Protein AF-A0A352GRH6-F1 (afdb_monomer_lite)

pLDDT: mean 83.75, std 18.07, range [37.84, 97.81]

Foldseek 3Di:
DDDDDDDDDDPDDDPPDPVPPPPPPPPPPPPDAAEWEWDWDDDPPDIDIDTHGPDDWDWDWDDDQQKIKIKTQATHDYDQPVCCVPPYPQWNGKDWDGDPRMIIIITGGHRPDDDDDD

Radius of gyration: 31.05 Å; chains: 1; bounding box: 71×43×92 Å

Sequence (118 aa):
MIVRRSLYTVFMVLALAWSLCLMPLMSADAQAPVQVNVRAGAHATFTRVVFDWPTKVPYKLTKDGGLVTVIFEAAAQIDDADLNRNPPLFVGGIRSATEGGRTVSVIAVPPRSTVRDF

Structure (mmCIF, N/CA/C/O backbone):
data_AF-A0A352GRH6-F1
#
_entry.id   AF-A0A352GRH6-F1
#
loop_
_atom_site.group_PDB
_atom_site.id
_atom_site.type_symbol
_atom_site.label_atom_id
_atom_site.label_alt_id
_atom_site.label_comp_id
_atom_site.label_asym_id
_atom_site.label_entity_id
_atom_site.label_seq_id
_atom_site.pdbx_PDB_ins_code
_atom_site.Cartn_x
_atom_site.Cartn_y
_atom_site.Cartn_z
_atom_site.occupancy
_atom_site.B_iso_or_equiv
_atom_site.auth_seq_id
_atom_site.auth_comp_id
_atom_site.auth_asym_id
_atom_site.auth_atom_id
_atom_site.pdbx_PDB_model_num
ATOM 1 N N . MET A 1 1 ? -57.021 -33.325 78.658 1.00 37.84 1 MET A N 1
ATOM 2 C CA . MET A 1 1 ? -55.582 -33.613 78.465 1.00 37.84 1 MET A CA 1
ATOM 3 C C . MET A 1 1 ? -55.096 -32.793 77.275 1.00 37.84 1 MET A C 1
ATOM 5 O O . MET A 1 1 ? -55.697 -32.910 76.224 1.00 37.84 1 MET A O 1
ATOM 9 N N . ILE A 1 2 ? -54.244 -31.788 77.525 1.00 45.06 2 ILE A N 1
ATOM 10 C CA . ILE A 1 2 ? -52.846 -31.682 77.023 1.00 45.06 2 ILE A CA 1
ATOM 11 C C . ILE A 1 2 ? -52.813 -31.125 75.576 1.00 45.06 2 ILE A C 1
ATOM 13 O O . ILE A 1 2 ? -53.274 -31.815 74.687 1.00 45.06 2 ILE A O 1
ATOM 17 N N . VAL A 1 3 ? -52.438 -29.881 75.217 1.00 48.16 3 VAL A N 1
ATOM 18 C CA . VAL A 1 3 ? -51.366 -28.911 75.583 1.00 48.16 3 VAL A CA 1
ATOM 19 C C . VAL A 1 3 ? -50.451 -28.679 74.355 1.00 48.16 3 VAL A C 1
ATOM 21 O O . VAL A 1 3 ? -49.781 -29.613 73.941 1.00 48.16 3 VAL A O 1
ATOM 24 N N . ARG A 1 4 ? -50.348 -27.401 73.908 1.00 53.38 4 ARG A N 1
ATOM 25 C CA . ARG A 1 4 ? -49.196 -26.717 73.229 1.00 53.38 4 ARG A CA 1
ATOM 26 C C . ARG A 1 4 ? -48.839 -27.192 71.791 1.00 53.38 4 ARG A C 1
ATOM 28 O O . ARG A 1 4 ? -49.087 -28.333 71.469 1.00 53.38 4 ARG A O 1
ATOM 35 N N . ARG A 1 5 ? -48.242 -26.446 70.840 1.00 52.59 5 ARG A N 1
ATOM 36 C CA . ARG A 1 5 ? -47.378 -25.233 70.747 1.00 52.59 5 ARG A CA 1
ATOM 37 C C . ARG A 1 5 ? -47.272 -24.878 69.229 1.00 52.59 5 ARG A C 1
ATOM 39 O O . ARG A 1 5 ? -47.225 -25.793 68.426 1.00 52.59 5 ARG A O 1
ATOM 46 N N . SER A 1 6 ? -47.411 -23.625 68.781 1.00 54.03 6 SER A N 1
ATOM 47 C CA . SER A 1 6 ? -46.339 -22.643 68.471 1.00 54.03 6 SER A CA 1
ATOM 48 C C . SER A 1 6 ? -45.439 -22.900 67.229 1.00 54.03 6 SER A C 1
ATOM 50 O O . SER A 1 6 ? -44.498 -23.672 67.325 1.00 54.03 6 SER A O 1
ATOM 52 N N . LEU A 1 7 ? -45.688 -22.100 66.171 1.00 54.00 7 LEU A N 1
ATOM 53 C CA . LEU A 1 7 ? -44.773 -21.240 65.370 1.00 54.00 7 LEU A CA 1
ATOM 54 C C . LEU A 1 7 ? -43.641 -21.799 64.457 1.00 54.00 7 LEU A C 1
ATOM 56 O O . LEU A 1 7 ? -42.849 -22.638 64.861 1.00 54.00 7 LEU A O 1
ATOM 60 N N . TYR A 1 8 ? -43.510 -21.122 63.297 1.00 49.69 8 TYR A N 1
ATOM 61 C CA . TYR A 1 8 ? -42.422 -21.091 62.290 1.00 49.69 8 TYR A CA 1
ATOM 62 C C . TYR A 1 8 ? -42.220 -22.367 61.459 1.00 49.69 8 TYR A C 1
ATOM 64 O O . TYR A 1 8 ? -41.818 -23.408 61.954 1.00 49.69 8 TYR A O 1
ATOM 72 N N . THR A 1 9 ? -42.449 -22.360 60.147 1.00 52.72 9 THR A N 1
ATOM 73 C CA . THR A 1 9 ? -41.521 -21.897 59.092 1.00 52.72 9 THR A CA 1
ATOM 74 C C . THR A 1 9 ? -42.292 -22.137 57.784 1.00 52.72 9 THR A C 1
ATOM 76 O O . THR A 1 9 ? -42.981 -23.145 57.690 1.00 52.72 9 THR A O 1
ATOM 79 N N . VAL A 1 10 ? -42.373 -21.216 56.828 1.00 52.53 10 VAL A N 1
ATOM 80 C CA . VAL A 1 10 ? -41.779 -21.376 55.486 1.00 52.53 10 VAL A CA 1
ATOM 81 C C . VAL A 1 10 ? -42.262 -20.157 54.678 1.00 52.53 10 VAL A C 1
ATOM 83 O O . VAL A 1 10 ? -43.325 -20.132 54.068 1.00 52.53 10 VAL A O 1
ATOM 86 N N . PHE A 1 11 ? -41.483 -19.083 54.773 1.00 49.66 11 PHE A N 1
ATOM 87 C CA . PHE A 1 11 ? -41.436 -17.985 53.812 1.00 49.66 11 PHE A CA 1
ATOM 88 C C . PHE A 1 11 ? -40.856 -18.598 52.524 1.00 49.66 11 PHE A C 1
ATOM 90 O O . PHE A 1 11 ? -39.645 -18.787 52.444 1.00 49.66 11 PHE A O 1
ATOM 97 N N . MET A 1 12 ? -41.675 -19.046 51.566 1.00 45.88 12 MET A N 1
ATOM 98 C CA . MET A 1 12 ? -41.134 -19.746 50.392 1.00 45.88 12 MET A CA 1
ATOM 99 C C . MET A 1 12 ? -41.942 -19.488 49.120 1.00 45.88 12 MET A C 1
ATOM 101 O O . MET A 1 12 ? -43.009 -20.046 48.902 1.00 45.88 12 MET A O 1
ATOM 105 N N . VAL A 1 13 ? -41.328 -18.647 48.283 1.00 49.97 13 VAL A N 1
ATOM 106 C CA . VAL A 1 13 ? -41.211 -18.816 46.827 1.00 49.97 13 VAL A CA 1
ATOM 107 C C . VAL A 1 13 ? -42.526 -18.782 46.051 1.00 49.97 13 VAL A C 1
ATOM 109 O O . VAL A 1 13 ? -42.963 -19.794 45.531 1.00 49.97 13 VAL A O 1
ATOM 112 N N . LEU A 1 14 ? -43.104 -17.591 45.878 1.00 48.06 14 LEU A N 1
ATOM 113 C CA . LEU A 1 14 ? -44.073 -17.315 44.804 1.00 48.06 14 LEU A CA 1
ATOM 114 C C . LEU A 1 14 ? -43.949 -15.860 44.302 1.00 48.06 14 LEU A C 1
ATOM 116 O O . LEU A 1 14 ? -44.930 -15.166 44.072 1.00 48.06 14 LEU A O 1
ATOM 120 N N . ALA A 1 15 ? -42.716 -15.389 44.116 1.00 48.41 15 ALA A N 1
ATOM 121 C CA . ALA A 1 15 ? -42.425 -14.261 43.235 1.00 48.41 15 ALA A CA 1
ATOM 122 C C . ALA A 1 15 ? -41.750 -14.841 41.990 1.00 48.41 15 ALA A C 1
ATOM 124 O O . ALA A 1 15 ? -40.530 -14.783 41.844 1.00 48.41 15 ALA A O 1
ATOM 125 N N . LEU A 1 16 ? -42.539 -15.517 41.145 1.00 48.53 16 LEU A N 1
ATOM 126 C CA . LEU A 1 16 ? -42.066 -15.944 39.834 1.00 48.53 16 LEU A CA 1
ATOM 127 C C . LEU A 1 16 ? -41.660 -14.677 39.081 1.00 48.53 16 LEU A C 1
ATOM 129 O O . LEU A 1 16 ? -42.482 -13.805 38.807 1.00 48.53 16 LEU A O 1
ATOM 133 N N . ALA A 1 17 ? -40.362 -14.572 38.841 1.00 52.31 17 ALA A N 1
ATOM 134 C CA . ALA A 1 17 ? -39.687 -13.440 38.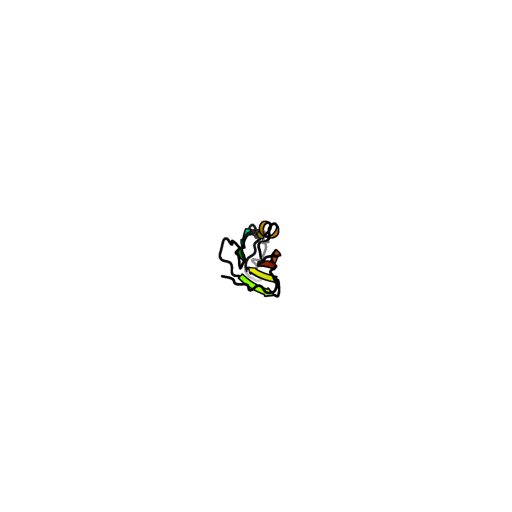259 1.00 52.31 17 ALA A CA 1
ATOM 135 C C . ALA A 1 17 ? -40.261 -13.095 36.875 1.00 52.31 17 ALA A C 1
ATOM 137 O O . ALA A 1 17 ? -39.771 -13.553 35.848 1.00 52.31 17 ALA A O 1
ATOM 138 N N . TRP A 1 18 ? -41.222 -12.172 36.837 1.00 53.19 18 TRP A N 1
ATOM 139 C CA . TRP A 1 18 ? -41.396 -11.224 35.731 1.00 53.19 18 TRP A CA 1
ATOM 140 C C . TRP A 1 18 ? -40.255 -10.197 35.721 1.00 53.19 18 TRP A C 1
ATOM 142 O O . TRP A 1 18 ? -40.449 -8.998 35.543 1.00 53.19 18 TRP A O 1
ATOM 152 N N . SER A 1 19 ? -39.025 -10.662 35.910 1.00 57.12 19 SER A N 1
ATOM 153 C CA . SER A 1 19 ? -37.849 -9.903 35.533 1.00 57.12 19 SER A CA 1
ATOM 154 C C . SER A 1 19 ? -37.689 -10.136 34.046 1.00 57.12 19 SER A C 1
ATOM 156 O O . SER A 1 19 ? -36.947 -11.015 33.612 1.00 57.12 19 SER A O 1
ATOM 158 N N . LEU A 1 20 ? -38.485 -9.375 33.287 1.00 59.62 20 LEU A N 1
ATOM 159 C CA . LEU A 1 20 ? -38.242 -9.054 31.893 1.00 59.62 20 LEU A CA 1
ATOM 160 C C . LEU A 1 20 ? -36.727 -8.922 31.752 1.00 59.62 20 LEU A C 1
ATOM 162 O O . LEU A 1 20 ? -36.117 -8.017 32.325 1.00 59.62 20 LEU A O 1
ATOM 166 N N . CYS A 1 21 ? -36.119 -9.901 31.092 1.00 56.03 21 CYS A N 1
ATOM 167 C CA . CYS A 1 21 ? -34.729 -9.845 30.715 1.00 56.03 21 CYS A CA 1
ATOM 168 C C . CYS A 1 21 ? -34.654 -8.676 29.727 1.00 56.03 21 CYS A C 1
ATOM 170 O O . CYS A 1 21 ? -34.844 -8.855 28.527 1.00 56.03 21 CYS A O 1
ATOM 172 N N . LEU A 1 22 ? -34.470 -7.454 30.241 1.00 61.91 22 LEU A N 1
ATOM 173 C CA . LEU A 1 22 ? -33.892 -6.343 29.502 1.00 61.91 22 LEU A CA 1
ATOM 174 C C . LEU A 1 22 ? -32.465 -6.796 29.192 1.00 61.91 22 LEU A C 1
ATOM 176 O O . LEU A 1 22 ? -31.504 -6.369 29.821 1.00 61.91 22 LEU A O 1
ATOM 180 N N . MET A 1 23 ? -32.328 -7.748 28.271 1.00 66.75 23 MET A N 1
ATOM 181 C CA . MET A 1 23 ? -31.095 -7.897 27.536 1.00 66.75 23 MET A CA 1
ATOM 182 C C . MET A 1 23 ? -30.968 -6.574 26.795 1.00 66.75 23 MET A C 1
ATOM 184 O O . MET A 1 23 ? -31.805 -6.305 25.926 1.00 66.75 23 MET A O 1
ATOM 188 N N . PRO A 1 24 ? -29.995 -5.708 27.136 1.00 62.38 24 PRO A N 1
ATOM 189 C CA . PRO A 1 24 ? -29.642 -4.680 26.190 1.00 62.38 24 PRO A CA 1
ATOM 190 C C . PRO A 1 24 ? -29.283 -5.455 24.926 1.00 62.38 24 PRO A C 1
ATOM 192 O O . PRO A 1 24 ? -28.417 -6.334 24.956 1.00 62.38 24 PRO A O 1
ATOM 195 N N . LEU A 1 25 ? -30.014 -5.197 23.841 1.00 63.12 25 LEU A N 1
ATOM 196 C CA . LEU A 1 25 ? -29.504 -5.466 22.510 1.00 63.12 25 LEU A CA 1
ATOM 197 C C . LEU A 1 25 ? -28.142 -4.780 22.516 1.00 63.12 25 LEU A C 1
ATOM 199 O O . LEU A 1 25 ? -28.074 -3.553 22.535 1.00 63.12 25 LEU A O 1
ATOM 203 N N . MET A 1 26 ? -27.074 -5.560 22.679 1.00 60.12 26 MET A N 1
ATOM 204 C CA . MET A 1 26 ? -25.723 -5.067 22.500 1.00 60.12 26 MET A CA 1
ATOM 205 C C . MET A 1 26 ? -25.708 -4.572 21.064 1.00 60.12 26 MET A C 1
ATOM 207 O O . MET A 1 26 ? -25.649 -5.367 20.127 1.00 60.12 26 MET A O 1
ATOM 211 N N . SER A 1 27 ? -25.876 -3.266 20.896 1.00 62.50 27 SER A N 1
ATOM 212 C CA . SER A 1 27 ? -25.643 -2.607 19.633 1.00 62.50 27 SER A CA 1
ATOM 213 C C . SER A 1 27 ? -24.179 -2.867 19.325 1.00 62.50 27 SER A C 1
ATOM 215 O O . SER A 1 27 ? -23.292 -2.315 19.972 1.00 62.50 27 SER A O 1
ATOM 217 N N . ALA A 1 28 ? -23.915 -3.781 18.394 1.00 62.94 28 ALA A N 1
ATOM 218 C CA . ALA A 1 28 ? -22.655 -3.753 17.689 1.00 62.94 28 ALA A CA 1
ATOM 219 C C . ALA A 1 28 ? -22.675 -2.420 16.945 1.00 62.94 28 ALA A C 1
ATOM 221 O O . ALA A 1 28 ? -23.399 -2.288 15.956 1.00 62.94 28 ALA A O 1
ATOM 222 N N . ASP A 1 29 ? -21.978 -1.414 17.473 1.00 57.38 29 ASP A N 1
ATOM 223 C CA . ASP A 1 29 ? -21.702 -0.213 16.704 1.00 57.38 29 ASP A CA 1
ATOM 224 C C . ASP A 1 29 ? -20.940 -0.682 15.464 1.00 57.38 29 ASP A C 1
ATOM 226 O O . ASP A 1 29 ? -19.757 -1.031 15.502 1.00 57.38 29 ASP A O 1
ATOM 230 N N . ALA A 1 30 ? -21.667 -0.794 14.357 1.00 59.75 30 ALA A N 1
ATOM 231 C CA . ALA A 1 30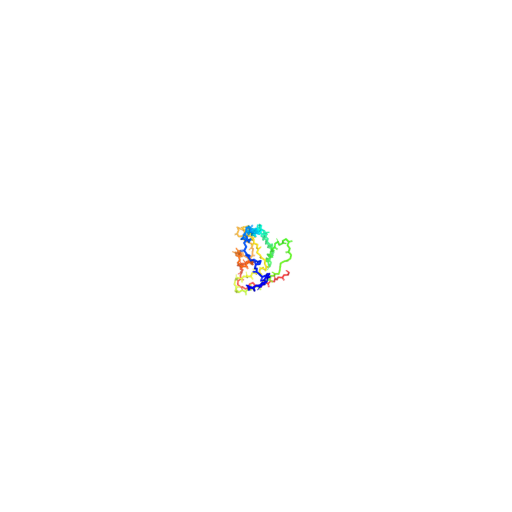 ? -21.085 -0.994 13.053 1.00 59.75 30 ALA A CA 1
ATOM 232 C C . ALA A 1 30 ? -20.429 0.337 12.682 1.00 59.75 30 ALA A C 1
ATOM 234 O O . ALA A 1 30 ? -21.010 1.149 11.962 1.00 59.75 30 ALA A O 1
ATOM 235 N N . GLN A 1 31 ? -19.239 0.592 13.239 1.00 63.72 31 GLN A N 1
ATOM 236 C CA . GLN A 1 31 ? -18.388 1.695 12.814 1.00 63.72 31 GLN A CA 1
ATOM 237 C C . GLN A 1 31 ? -18.265 1.603 11.293 1.00 63.72 31 GLN A C 1
ATOM 239 O O . GLN A 1 31 ? -17.870 0.562 10.758 1.00 63.72 31 GLN A O 1
ATOM 244 N N . ALA A 1 32 ? -18.615 2.687 10.598 1.00 72.06 32 ALA A N 1
ATOM 245 C CA . ALA A 1 32 ? -18.393 2.775 9.165 1.00 72.06 32 ALA A CA 1
ATOM 246 C C . ALA A 1 32 ? -16.918 2.443 8.862 1.00 72.06 32 ALA A C 1
ATOM 248 O O . ALA A 1 32 ? -16.036 2.858 9.625 1.00 72.06 32 ALA A O 1
ATOM 249 N N . PRO A 1 33 ? -16.635 1.684 7.788 1.00 78.38 33 PRO A N 1
ATOM 250 C CA . PRO A 1 33 ? -15.273 1.294 7.468 1.00 78.38 33 PRO A CA 1
ATOM 251 C C . PRO A 1 33 ? -14.416 2.546 7.280 1.00 78.38 33 PRO A C 1
ATOM 253 O O . PRO A 1 33 ? -14.783 3.459 6.538 1.00 78.38 33 PRO A O 1
ATOM 256 N N . VAL A 1 34 ? -13.276 2.589 7.972 1.00 91.19 34 VAL A N 1
ATOM 257 C CA . VAL A 1 34 ? -12.292 3.657 7.793 1.00 91.19 34 VAL A CA 1
ATOM 258 C C . VAL A 1 34 ? -11.841 3.622 6.338 1.00 91.19 34 VAL A C 1
ATOM 260 O O . VAL A 1 34 ? -11.382 2.584 5.869 1.00 91.19 34 VAL A O 1
ATOM 263 N N . GLN A 1 35 ? -11.988 4.740 5.634 1.00 94.56 35 GLN A N 1
ATOM 264 C CA . GLN A 1 35 ? -11.486 4.884 4.273 1.00 94.56 35 GLN A CA 1
ATOM 265 C C . GLN A 1 35 ? -10.053 5.400 4.323 1.00 94.56 35 GLN A C 1
ATOM 267 O O . GLN A 1 35 ? -9.773 6.401 4.987 1.00 94.56 35 GLN A O 1
ATOM 272 N N . VAL A 1 36 ? -9.150 4.715 3.632 1.00 96.12 36 VAL A N 1
ATOM 273 C CA . VAL A 1 36 ? -7.733 5.070 3.548 1.00 96.12 36 VAL A CA 1
ATOM 274 C C . VAL A 1 36 ? -7.385 5.256 2.085 1.00 96.12 36 VAL A C 1
ATOM 276 O O . VAL A 1 36 ? -7.430 4.316 1.295 1.00 96.12 36 VAL A O 1
ATOM 279 N N . ASN A 1 37 ? -7.017 6.481 1.731 1.00 95.31 37 ASN A N 1
ATOM 280 C CA . ASN A 1 37 ? -6.575 6.787 0.382 1.00 95.31 37 ASN A CA 1
ATOM 281 C C . ASN A 1 37 ? -5.144 6.283 0.164 1.00 95.31 37 ASN A C 1
ATOM 283 O O . ASN A 1 37 ? -4.293 6.417 1.053 1.00 95.31 37 ASN A O 1
ATOM 287 N N . VAL A 1 38 ? -4.862 5.750 -1.025 1.00 95.25 38 VAL A N 1
ATOM 288 C CA . VAL A 1 38 ? -3.503 5.381 -1.427 1.00 95.25 38 VAL A CA 1
ATOM 289 C C . VAL A 1 38 ? -3.026 6.278 -2.546 1.00 95.25 38 VAL A C 1
ATOM 291 O O . VAL A 1 38 ? -3.590 6.338 -3.634 1.00 95.25 38 VAL A O 1
ATOM 294 N N . ARG A 1 39 ? -1.909 6.952 -2.287 1.00 93.62 39 ARG A N 1
ATOM 295 C CA . ARG A 1 39 ? -1.247 7.814 -3.261 1.00 93.62 39 ARG A CA 1
ATOM 296 C C . ARG A 1 39 ? 0.087 7.225 -3.645 1.00 93.62 39 ARG A C 1
ATOM 298 O O . ARG A 1 39 ? 0.807 6.694 -2.802 1.00 93.62 39 ARG A O 1
ATOM 305 N N . ALA A 1 40 ? 0.459 7.396 -4.905 1.00 93.06 40 ALA A N 1
ATOM 306 C CA . ALA A 1 40 ? 1.801 7.085 -5.348 1.00 93.06 40 ALA A CA 1
ATOM 307 C C . ALA A 1 40 ? 2.438 8.264 -6.083 1.00 93.06 40 ALA A C 1
ATOM 309 O O . ALA A 1 40 ? 1.857 8.843 -6.996 1.00 93.06 40 ALA A O 1
ATOM 310 N N . GLY A 1 41 ? 3.650 8.615 -5.660 1.00 90.81 41 GLY A N 1
ATOM 311 C CA . GLY A 1 41 ? 4.499 9.606 -6.305 1.00 90.81 41 GLY A CA 1
ATOM 312 C C . GLY A 1 41 ? 5.626 8.913 -7.057 1.00 90.81 41 GLY A C 1
ATOM 313 O O . GLY A 1 41 ? 6.459 8.244 -6.441 1.00 90.81 41 GLY A O 1
ATOM 314 N N . ALA A 1 42 ? 5.654 9.071 -8.379 1.00 91.00 42 ALA A N 1
ATOM 315 C CA . ALA A 1 42 ? 6.750 8.587 -9.205 1.00 91.00 42 ALA A CA 1
ATOM 316 C C . ALA A 1 42 ? 7.923 9.579 -9.170 1.00 91.00 42 ALA A C 1
ATOM 318 O O . ALA A 1 42 ? 7.750 10.775 -9.401 1.00 91.00 42 ALA A O 1
ATOM 319 N N . HIS A 1 43 ? 9.124 9.066 -8.925 1.00 92.69 43 HIS A N 1
ATOM 320 C CA . HIS A 1 43 ? 10.384 9.778 -9.106 1.00 92.69 43 HIS A CA 1
ATOM 321 C C . HIS A 1 43 ? 11.247 9.034 -10.132 1.00 92.69 43 HIS A C 1
ATOM 323 O O . HIS A 1 43 ? 10.963 7.897 -10.502 1.00 92.69 43 HIS A O 1
ATOM 329 N N . ALA A 1 44 ? 12.333 9.664 -10.587 1.00 91.25 44 ALA A N 1
ATOM 330 C CA . ALA A 1 44 ? 13.195 9.087 -11.621 1.00 91.25 44 ALA A CA 1
ATOM 331 C C . ALA A 1 44 ? 13.795 7.720 -11.232 1.00 91.25 44 ALA A C 1
ATOM 333 O O . ALA A 1 44 ? 14.007 6.874 -12.094 1.00 91.25 44 ALA A O 1
ATOM 334 N N . THR A 1 45 ? 14.073 7.501 -9.942 1.00 92.75 45 THR A N 1
ATOM 335 C CA . THR A 1 45 ? 14.784 6.307 -9.450 1.00 92.75 45 THR A CA 1
ATOM 336 C C . THR A 1 45 ? 13.973 5.444 -8.487 1.00 92.75 45 THR A C 1
ATOM 338 O O . THR A 1 45 ? 14.396 4.337 -8.166 1.00 92.75 45 THR A O 1
ATOM 341 N N . PHE A 1 46 ? 12.825 5.924 -8.008 1.00 93.31 46 PHE A N 1
ATOM 342 C CA . PHE A 1 46 ? 11.971 5.202 -7.068 1.00 93.31 46 PHE A CA 1
ATOM 343 C C . PHE A 1 46 ? 10.525 5.687 -7.159 1.00 93.31 46 PHE A C 1
ATOM 345 O O . PHE A 1 46 ? 10.252 6.767 -7.675 1.00 93.31 46 PHE A O 1
ATOM 352 N N . THR A 1 47 ? 9.612 4.916 -6.578 1.00 95.00 47 THR A N 1
ATOM 353 C CA . THR A 1 47 ? 8.218 5.321 -6.386 1.00 95.00 47 THR A CA 1
ATOM 354 C C . THR A 1 47 ? 7.889 5.276 -4.909 1.00 95.00 47 THR A C 1
ATOM 356 O O . THR A 1 47 ? 8.229 4.316 -4.218 1.00 95.00 47 THR A O 1
ATOM 359 N N . ARG A 1 48 ? 7.252 6.336 -4.413 1.00 95.56 48 ARG A N 1
ATOM 360 C CA . ARG A 1 48 ? 6.772 6.416 -3.035 1.00 95.56 48 ARG A CA 1
ATOM 361 C C . ARG A 1 48 ? 5.287 6.102 -3.021 1.00 95.56 48 ARG A C 1
ATOM 363 O O . ARG A 1 48 ? 4.525 6.841 -3.630 1.00 95.56 48 ARG A O 1
ATOM 370 N N . VAL A 1 49 ? 4.895 5.058 -2.302 1.00 95.12 49 VAL A N 1
ATOM 371 C CA . VAL A 1 49 ? 3.491 4.740 -2.015 1.00 95.12 49 VAL A CA 1
ATOM 372 C C . VAL A 1 49 ? 3.176 5.220 -0.601 1.00 95.12 49 VAL A C 1
ATOM 374 O O . VAL A 1 49 ? 3.960 4.981 0.315 1.00 95.12 49 VAL A O 1
ATOM 377 N N . VAL A 1 50 ? 2.068 5.935 -0.431 1.00 95.69 50 VAL A N 1
ATOM 378 C CA . VAL A 1 50 ? 1.635 6.531 0.836 1.00 95.69 50 VAL A CA 1
ATOM 379 C C . VAL A 1 50 ? 0.206 6.093 1.120 1.00 95.69 50 VAL A C 1
ATOM 381 O O . VAL A 1 50 ? -0.666 6.259 0.271 1.00 95.69 50 VAL A O 1
ATOM 384 N N . PHE A 1 51 ? -0.013 5.557 2.319 1.00 96.31 51 PHE A N 1
ATOM 385 C CA . PHE A 1 51 ? -1.335 5.239 2.851 1.00 96.31 51 PHE A CA 1
ATOM 386 C C . PHE A 1 51 ? -1.751 6.360 3.806 1.00 96.31 51 PHE A C 1
ATOM 388 O O . PHE A 1 51 ? -1.123 6.545 4.852 1.00 96.31 51 PHE A O 1
ATOM 395 N N . ASP A 1 52 ? -2.789 7.112 3.449 1.00 95.12 52 ASP A N 1
ATOM 396 C CA . ASP A 1 52 ? -3.253 8.262 4.226 1.00 95.12 52 ASP A CA 1
ATOM 397 C C . ASP A 1 52 ? -4.219 7.816 5.326 1.00 95.12 52 ASP A C 1
ATOM 399 O O . ASP A 1 52 ? -5.442 7.879 5.186 1.00 95.12 52 ASP A O 1
ATOM 403 N N . TRP A 1 53 ? -3.659 7.333 6.433 1.00 95.56 53 TRP A N 1
ATOM 404 C CA . TRP A 1 53 ? -4.444 6.948 7.600 1.00 95.56 53 TRP A CA 1
ATOM 405 C C . TRP A 1 53 ? -4.861 8.173 8.432 1.00 95.56 53 TRP A C 1
ATOM 407 O O . TRP A 1 53 ? -4.034 9.054 8.679 1.00 95.56 53 TRP A O 1
ATOM 417 N N . PRO A 1 54 ? -6.108 8.223 8.944 1.00 93.06 54 PRO A N 1
ATOM 418 C CA . PRO A 1 54 ? -6.568 9.319 9.803 1.00 93.06 54 PRO A CA 1
ATOM 419 C C . PRO A 1 54 ? -5.888 9.324 11.180 1.00 93.06 54 PRO A C 1
ATOM 421 O O . PRO A 1 54 ? -5.829 10.354 11.848 1.00 93.06 54 PRO A O 1
ATOM 424 N N . THR A 1 55 ? -5.379 8.173 11.619 1.00 92.69 55 THR A N 1
ATOM 425 C CA . THR A 1 55 ? -4.644 7.998 12.874 1.00 92.69 55 THR A CA 1
ATOM 426 C C . THR A 1 55 ? -3.400 7.147 12.636 1.00 92.69 55 THR A C 1
ATOM 428 O O . THR A 1 55 ? -3.279 6.455 11.626 1.00 92.69 55 THR A O 1
ATOM 431 N N . LYS A 1 56 ? -2.440 7.188 13.565 1.00 93.31 56 LYS A N 1
ATOM 432 C CA . LYS A 1 56 ? -1.243 6.348 13.470 1.00 93.31 56 LYS A CA 1
ATOM 433 C C . LYS A 1 56 ? -1.614 4.883 13.712 1.00 93.31 56 LYS A C 1
ATOM 435 O O . LYS A 1 56 ? -2.049 4.537 14.808 1.00 93.31 56 LYS A O 1
ATOM 440 N N . VAL A 1 57 ? -1.371 4.033 12.716 1.00 95.31 57 VAL A N 1
ATOM 441 C CA . VAL A 1 57 ? -1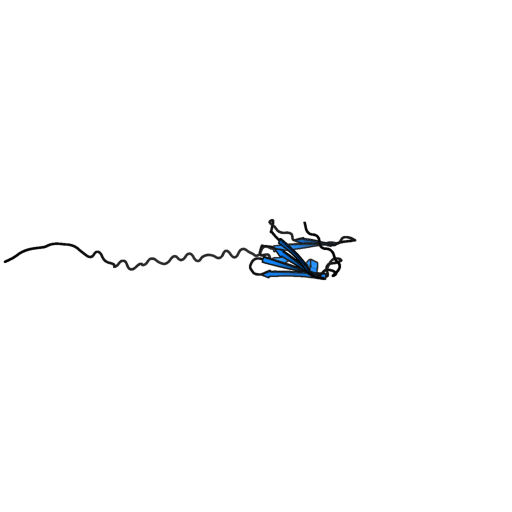.640 2.590 12.776 1.00 95.31 57 VAL A CA 1
ATOM 442 C C . VAL A 1 57 ? -0.323 1.808 12.712 1.00 95.31 57 VAL A C 1
ATOM 444 O O . VAL A 1 57 ? 0.484 2.058 11.815 1.00 95.31 57 VAL A O 1
ATOM 447 N N . PRO A 1 58 ? -0.068 0.871 13.645 1.00 96.75 58 PRO A N 1
ATOM 448 C CA . PRO A 1 58 ? 1.068 -0.038 13.545 1.00 96.75 58 PRO A CA 1
ATOM 449 C C . PRO A 1 58 ? 0.967 -0.903 12.288 1.00 96.75 58 PRO A C 1
ATOM 451 O O . PRO A 1 58 ? -0.112 -1.392 11.951 1.00 96.75 58 PRO A O 1
ATOM 454 N N . TYR A 1 59 ? 2.092 -1.132 11.619 1.00 97.19 59 TYR A N 1
ATOM 455 C CA . TYR A 1 59 ? 2.130 -1.972 10.431 1.00 97.19 59 TYR A CA 1
ATOM 456 C C . TYR A 1 59 ? 3.378 -2.848 10.381 1.00 97.19 59 TYR A C 1
ATOM 458 O O . TYR A 1 59 ? 4.365 -2.611 11.079 1.00 97.19 59 TYR A O 1
ATOM 466 N N . LYS A 1 60 ? 3.316 -3.878 9.540 1.00 96.94 60 LYS A N 1
ATOM 467 C CA . LYS A 1 60 ? 4.440 -4.741 9.177 1.00 96.94 60 LYS A CA 1
ATOM 468 C C . LYS A 1 60 ? 4.589 -4.745 7.667 1.00 96.94 60 LYS A C 1
ATOM 470 O O . LYS A 1 60 ? 3.589 -4.811 6.956 1.00 96.94 60 LYS A O 1
ATOM 475 N N . LEU A 1 61 ? 5.826 -4.716 7.190 1.00 96.62 61 LEU A N 1
ATOM 476 C CA . LEU A 1 61 ? 6.147 -4.800 5.773 1.00 96.62 61 LEU A CA 1
ATOM 477 C C . LEU A 1 61 ? 7.020 -6.024 5.519 1.00 96.62 61 LEU A C 1
ATOM 479 O O . LEU A 1 61 ? 7.995 -6.271 6.224 1.00 96.62 61 LEU A O 1
ATOM 483 N N . THR A 1 62 ? 6.669 -6.789 4.494 1.00 96.75 62 THR A N 1
ATOM 484 C CA . THR A 1 62 ? 7.474 -7.905 3.997 1.00 96.75 62 THR A CA 1
ATOM 485 C C . THR A 1 62 ? 7.606 -7.794 2.488 1.00 96.75 62 THR A C 1
ATOM 487 O O . THR A 1 62 ? 6.699 -7.316 1.808 1.00 96.75 62 THR A O 1
ATOM 490 N N . LYS A 1 63 ? 8.748 -8.219 1.952 1.00 94.94 63 LYS A N 1
ATOM 491 C CA . LYS A 1 63 ? 8.959 -8.333 0.512 1.00 94.94 63 LYS A CA 1
ATOM 492 C C . LYS A 1 63 ? 9.346 -9.760 0.186 1.00 94.94 63 LYS A C 1
ATOM 494 O O . LYS A 1 63 ? 10.327 -10.260 0.729 1.00 94.94 63 LYS A O 1
ATOM 499 N N . ASP A 1 64 ? 8.623 -10.352 -0.750 1.00 95.19 64 ASP A N 1
ATOM 500 C CA . ASP A 1 64 ? 8.946 -11.649 -1.322 1.00 95.19 64 ASP A CA 1
ATOM 501 C C . ASP A 1 64 ? 8.958 -11.541 -2.850 1.00 95.19 64 ASP A C 1
ATOM 503 O O . ASP A 1 64 ? 7.946 -11.255 -3.493 1.00 95.19 64 ASP A O 1
ATOM 507 N N . GLY A 1 65 ? 10.148 -11.677 -3.437 1.00 94.50 65 GLY A N 1
ATOM 508 C CA . GLY A 1 65 ? 10.354 -11.511 -4.873 1.00 94.50 65 GLY A CA 1
ATOM 509 C C . GLY A 1 65 ? 9.807 -10.181 -5.407 1.00 94.50 65 GLY A C 1
ATOM 510 O O . GLY A 1 65 ? 10.325 -9.108 -5.086 1.00 94.50 65 GLY A O 1
ATOM 511 N N . GLY A 1 66 ? 8.791 -10.270 -6.268 1.00 96.00 66 GLY A N 1
ATOM 512 C CA . GLY A 1 66 ? 8.106 -9.135 -6.898 1.00 96.00 66 GLY A CA 1
ATOM 513 C C . GLY A 1 66 ? 6.861 -8.644 -6.157 1.00 96.00 66 GLY A C 1
ATOM 514 O O . GLY A 1 66 ? 6.079 -7.898 -6.738 1.00 96.00 66 GLY A O 1
ATOM 515 N N . LEU A 1 67 ? 6.644 -9.068 -4.912 1.00 97.38 67 LEU A N 1
ATOM 516 C CA . LEU A 1 67 ? 5.485 -8.685 -4.112 1.00 97.38 67 LEU A CA 1
ATOM 517 C C . LEU A 1 67 ? 5.930 -8.043 -2.800 1.00 97.38 67 LEU A C 1
ATOM 519 O O . LEU A 1 67 ? 6.799 -8.554 -2.094 1.00 97.38 67 LEU A O 1
ATOM 523 N N . VAL A 1 68 ? 5.310 -6.917 -2.467 1.00 97.62 68 VAL A N 1
ATOM 524 C CA . VAL A 1 68 ? 5.456 -6.238 -1.180 1.00 97.62 68 VAL A CA 1
ATOM 525 C C . VAL A 1 68 ? 4.135 -6.353 -0.449 1.00 97.62 68 VAL A C 1
ATOM 527 O O . VAL A 1 68 ? 3.123 -5.876 -0.949 1.00 97.62 68 VAL A O 1
ATOM 530 N N . THR A 1 69 ? 4.142 -6.966 0.726 1.00 97.69 69 THR A N 1
ATOM 531 C CA . THR A 1 69 ? 2.952 -7.109 1.562 1.00 97.69 69 THR A CA 1
ATOM 532 C C . THR A 1 69 ? 3.070 -6.188 2.764 1.00 97.69 69 THR A C 1
ATOM 534 O O . THR A 1 69 ? 4.009 -6.308 3.554 1.00 97.69 69 THR A O 1
ATOM 537 N N . VAL A 1 70 ? 2.106 -5.285 2.905 1.00 97.62 70 VAL A N 1
ATOM 538 C CA . VAL A 1 70 ? 1.954 -4.375 4.039 1.00 97.62 70 VAL A CA 1
ATOM 539 C C . VAL A 1 70 ? 0.724 -4.797 4.831 1.00 97.62 70 VAL A C 1
ATOM 541 O O . VAL A 1 70 ? -0.369 -4.890 4.279 1.00 97.62 70 VAL A O 1
ATOM 544 N N . ILE A 1 71 ? 0.902 -5.068 6.118 1.00 97.56 71 ILE A N 1
ATOM 545 C CA . ILE A 1 71 ? -0.165 -5.493 7.025 1.00 97.56 71 ILE A CA 1
ATOM 546 C C . ILE A 1 71 ? -0.335 -4.409 8.078 1.00 97.56 71 ILE A C 1
ATOM 548 O O . ILE A 1 71 ? 0.566 -4.198 8.885 1.00 97.56 71 ILE A O 1
ATOM 552 N N . PHE A 1 72 ? -1.482 -3.744 8.080 1.00 97.44 72 PHE A N 1
ATOM 553 C CA . PHE A 1 72 ? -1.862 -2.760 9.086 1.00 97.44 72 PHE A CA 1
ATOM 554 C C . PHE A 1 72 ? -2.687 -3.429 10.187 1.00 97.44 72 PHE A C 1
ATOM 556 O O . PHE A 1 72 ? -3.640 -4.157 9.901 1.00 97.44 72 PHE A O 1
ATOM 563 N N . GLU A 1 73 ? -2.368 -3.144 11.450 1.00 96.25 73 GLU A N 1
ATOM 564 C CA . GLU A 1 73 ? -3.085 -3.643 12.637 1.00 96.25 73 GLU A CA 1
ATOM 565 C C . GLU A 1 73 ? -4.400 -2.866 12.888 1.00 96.25 73 GLU A C 1
ATOM 567 O O . GLU A 1 73 ? -4.757 -2.561 14.024 1.00 96.25 73 GLU A O 1
ATOM 572 N N . ALA A 1 74 ? -5.107 -2.503 11.813 1.00 94.81 74 ALA A N 1
ATOM 573 C CA . ALA A 1 74 ? -6.435 -1.899 11.833 1.00 94.81 74 ALA A CA 1
ATOM 574 C C . ALA A 1 74 ? -7.214 -2.264 10.562 1.00 94.81 74 ALA A C 1
ATOM 576 O O . ALA A 1 74 ? -6.629 -2.435 9.487 1.00 94.81 74 ALA A O 1
ATOM 577 N N . ALA A 1 75 ? -8.538 -2.351 10.681 1.00 94.62 75 ALA A N 1
ATOM 578 C CA . ALA A 1 75 ? -9.441 -2.595 9.566 1.00 94.62 75 ALA A CA 1
ATOM 579 C C . ALA A 1 75 ? -9.774 -1.283 8.853 1.00 94.62 75 ALA A C 1
ATOM 581 O O . ALA A 1 75 ? -10.280 -0.344 9.467 1.00 94.62 75 ALA A O 1
ATOM 582 N N . ALA A 1 76 ? -9.521 -1.248 7.552 1.00 94.94 76 ALA A N 1
ATOM 583 C CA . ALA A 1 76 ? -9.886 -0.156 6.674 1.00 94.94 76 ALA A CA 1
ATOM 584 C C . ALA A 1 76 ? -10.183 -0.682 5.273 1.00 94.94 76 ALA A C 1
ATOM 586 O O . ALA A 1 76 ? -9.704 -1.745 4.866 1.00 94.94 76 ALA A O 1
ATOM 587 N N . GLN A 1 77 ? -10.957 0.105 4.540 1.00 95.56 77 GLN A N 1
ATOM 588 C CA . GLN A 1 77 ? -11.074 -0.010 3.100 1.00 95.56 77 GLN A CA 1
ATOM 589 C C . GLN A 1 77 ? -10.026 0.899 2.464 1.00 95.56 77 GLN A C 1
ATOM 591 O O . GLN A 1 77 ? -9.939 2.087 2.773 1.00 95.56 77 GLN A O 1
ATOM 596 N N . ILE A 1 78 ? -9.191 0.303 1.620 1.00 96.44 78 ILE A N 1
ATOM 597 C CA . ILE A 1 78 ? -8.189 1.031 0.853 1.00 96.44 78 ILE A CA 1
ATOM 598 C C . ILE A 1 78 ? -8.826 1.470 -0.462 1.00 96.44 78 ILE A C 1
ATOM 600 O O . ILE A 1 78 ? -9.358 0.628 -1.183 1.00 96.44 78 ILE A O 1
ATOM 604 N N . ASP A 1 79 ? -8.740 2.758 -0.778 1.00 95.19 79 ASP A N 1
ATOM 605 C CA . ASP A 1 79 ? -9.051 3.261 -2.113 1.00 95.19 79 ASP A CA 1
ATOM 606 C C . ASP A 1 79 ? -7.797 3.172 -2.989 1.00 95.19 79 ASP A C 1
ATOM 608 O O . ASP A 1 79 ? -6.871 3.980 -2.882 1.00 95.19 79 ASP A O 1
ATOM 612 N N . ASP A 1 80 ? -7.739 2.125 -3.810 1.00 94.12 80 ASP A N 1
ATOM 613 C CA . ASP A 1 80 ? -6.636 1.829 -4.715 1.00 94.12 80 ASP A CA 1
ATOM 614 C C . ASP A 1 80 ? -6.990 1.955 -6.204 1.00 94.12 80 ASP A C 1
ATOM 616 O O . ASP A 1 80 ? -6.165 1.660 -7.080 1.00 94.12 80 ASP A O 1
ATOM 620 N N . ALA A 1 81 ? -8.207 2.407 -6.511 1.00 94.31 81 ALA A N 1
ATOM 621 C CA . ALA A 1 81 ? -8.731 2.429 -7.871 1.00 94.31 81 ALA A CA 1
ATOM 622 C C . ALA A 1 81 ? -7.867 3.284 -8.809 1.00 94.31 81 ALA A C 1
ATOM 624 O O . ALA A 1 81 ? -7.548 2.860 -9.922 1.00 94.31 81 ALA A O 1
ATOM 625 N N . ASP A 1 82 ? -7.451 4.466 -8.355 1.00 92.00 82 ASP A N 1
ATOM 626 C CA . ASP A 1 82 ? -6.657 5.395 -9.160 1.00 92.00 82 ASP A CA 1
ATOM 627 C C . ASP A 1 82 ? -5.232 4.893 -9.400 1.00 92.00 82 ASP A C 1
ATOM 629 O O . ASP A 1 82 ? -4.728 4.977 -10.525 1.00 92.00 82 ASP A O 1
ATOM 633 N N . LEU A 1 83 ? -4.607 4.294 -8.379 1.00 93.00 83 LEU A N 1
ATOM 634 C CA . LEU A 1 83 ? -3.283 3.690 -8.511 1.00 93.00 83 LEU A CA 1
ATOM 635 C C . LEU A 1 83 ? -3.308 2.537 -9.518 1.00 93.00 83 LEU A C 1
ATOM 637 O O . LEU A 1 83 ? -2.402 2.416 -10.337 1.00 93.00 83 LEU A O 1
ATOM 641 N N . ASN A 1 84 ? -4.347 1.702 -9.479 1.00 95.44 84 ASN A N 1
ATOM 642 C CA . ASN A 1 84 ? -4.494 0.579 -10.403 1.00 95.44 84 ASN A CA 1
ATOM 643 C C . ASN A 1 84 ? -4.885 1.016 -11.821 1.00 95.44 84 ASN A C 1
ATOM 645 O O . ASN A 1 84 ? -4.492 0.368 -12.791 1.00 95.44 84 ASN A O 1
ATOM 649 N N . ARG A 1 85 ? -5.638 2.113 -11.964 1.00 95.25 85 ARG A N 1
ATOM 650 C CA . ARG A 1 85 ? -6.010 2.680 -13.267 1.00 95.25 85 ARG A CA 1
ATOM 651 C C . ARG A 1 85 ? -4.803 3.261 -13.999 1.00 95.25 85 ARG A C 1
ATOM 653 O O . ARG A 1 85 ? -4.707 3.109 -15.215 1.00 95.25 85 ARG A O 1
ATOM 660 N N . ASN A 1 86 ? -3.913 3.941 -13.280 1.00 93.06 86 ASN A N 1
ATOM 661 C CA . ASN A 1 86 ? -2.710 4.547 -13.839 1.00 93.06 86 ASN A CA 1
ATOM 662 C C . ASN A 1 86 ? -1.485 4.218 -12.969 1.00 93.06 86 ASN A C 1
ATOM 664 O O . ASN A 1 86 ? -1.039 5.060 -12.181 1.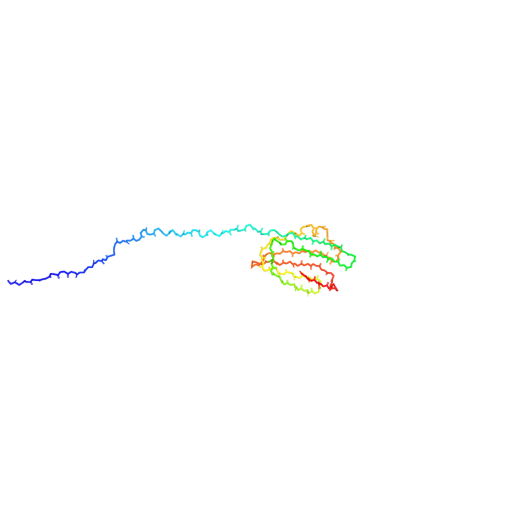00 93.06 86 ASN A O 1
ATOM 668 N N . PRO A 1 87 ? -0.945 2.993 -13.088 1.00 92.06 87 PRO A N 1
ATOM 669 C CA . PRO A 1 87 ? 0.154 2.554 -12.248 1.00 92.06 87 PRO A CA 1
ATOM 670 C C . PRO A 1 87 ? 1.424 3.374 -12.523 1.00 92.06 87 PRO A C 1
ATOM 672 O O . PRO A 1 87 ? 1.832 3.528 -13.679 1.00 92.06 87 PRO A O 1
ATOM 675 N N . PRO A 1 88 ? 2.083 3.900 -11.478 1.00 92.38 88 PRO A N 1
ATOM 676 C CA . PRO A 1 88 ? 3.337 4.625 -11.625 1.00 92.38 88 PRO A CA 1
ATOM 677 C C . PRO A 1 88 ? 4.495 3.674 -11.952 1.00 92.38 88 PRO A C 1
ATOM 679 O O . PRO A 1 88 ? 4.402 2.453 -11.818 1.00 92.38 88 PRO A O 1
ATOM 682 N N . LEU A 1 89 ? 5.644 4.251 -12.314 1.00 92.88 89 LEU A N 1
ATOM 683 C CA . LEU A 1 89 ? 6.876 3.489 -12.523 1.00 92.88 89 LEU A CA 1
ATOM 684 C C . LEU A 1 89 ? 7.168 2.568 -11.328 1.00 92.88 89 LEU A C 1
ATOM 686 O O . LEU A 1 89 ? 6.956 2.930 -10.174 1.00 92.88 89 LEU A O 1
ATOM 690 N N . PHE A 1 90 ? 7.681 1.371 -11.604 1.00 92.75 90 PHE A N 1
ATOM 691 C CA . PHE A 1 90 ? 8.069 0.376 -10.595 1.00 92.75 90 PHE A CA 1
ATOM 692 C C . PHE A 1 90 ? 6.938 -0.179 -9.709 1.00 92.75 90 PHE A C 1
ATOM 694 O O . PHE A 1 90 ? 7.233 -0.954 -8.799 1.00 92.75 90 PHE A O 1
ATOM 701 N N . VAL A 1 91 ? 5.673 0.148 -9.984 1.00 95.44 91 VAL A N 1
ATOM 702 C CA . VAL A 1 91 ? 4.509 -0.441 -9.314 1.00 95.44 91 VAL A CA 1
ATOM 703 C C . VAL A 1 91 ? 3.615 -1.076 -10.372 1.00 95.44 91 VAL A C 1
ATOM 705 O O . VAL A 1 91 ? 3.112 -0.399 -11.254 1.00 95.44 91 VAL A O 1
ATOM 708 N N . GLY A 1 92 ? 3.426 -2.391 -10.302 1.00 94.00 92 GLY A N 1
ATOM 709 C CA . GLY A 1 92 ? 2.556 -3.138 -11.218 1.00 94.00 92 GLY A CA 1
ATOM 710 C C . GLY A 1 92 ? 1.075 -3.111 -10.831 1.00 94.00 92 GLY A C 1
ATOM 711 O O . GLY A 1 92 ? 0.256 -3.691 -11.536 1.00 94.00 92 GLY A O 1
ATOM 712 N N . GLY A 1 93 ? 0.752 -2.487 -9.699 1.00 94.56 93 GLY A N 1
ATOM 713 C CA . GLY A 1 93 ? -0.579 -2.425 -9.105 1.00 94.56 93 GLY A CA 1
ATOM 714 C C . GLY A 1 93 ? -0.549 -2.773 -7.621 1.00 94.56 93 GLY A C 1
ATOM 715 O O . GLY A 1 93 ? 0.474 -3.208 -7.080 1.00 94.56 93 GLY A O 1
ATOM 716 N N . ILE A 1 94 ? -1.687 -2.588 -6.972 1.00 97.00 94 ILE A N 1
ATOM 717 C CA . ILE A 1 94 ? -1.925 -2.905 -5.568 1.00 97.00 94 ILE A CA 1
ATOM 718 C C . ILE A 1 94 ? -3.238 -3.683 -5.454 1.00 97.00 94 ILE A C 1
ATOM 720 O O . ILE A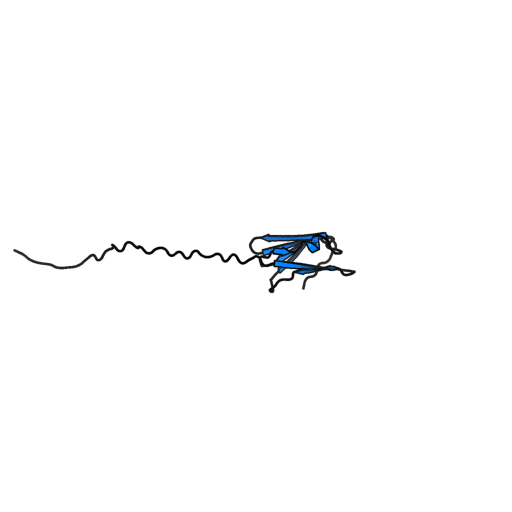 1 94 ? -4.145 -3.533 -6.269 1.00 97.00 94 ILE A O 1
ATOM 724 N N . ARG A 1 95 ? -3.317 -4.568 -4.467 1.00 96.44 95 ARG A N 1
ATOM 725 C CA . ARG A 1 95 ? -4.559 -5.211 -4.050 1.00 96.44 95 ARG A CA 1
ATOM 726 C C . ARG A 1 95 ? -4.651 -5.150 -2.547 1.00 96.44 95 ARG A C 1
ATOM 728 O O . ARG A 1 95 ? -3.701 -5.545 -1.871 1.00 96.44 95 ARG A O 1
ATOM 735 N N . SER A 1 96 ? -5.800 -4.734 -2.044 1.00 96.31 96 SER A N 1
ATOM 736 C CA . SER A 1 96 ? -6.027 -4.625 -0.613 1.00 96.31 96 SER A CA 1
ATOM 737 C C . SER A 1 96 ? -7.257 -5.409 -0.182 1.00 96.31 96 SER A C 1
ATOM 739 O O . SER A 1 96 ? -8.261 -5.465 -0.888 1.00 96.31 96 SER A O 1
ATOM 741 N N . ALA A 1 97 ? -7.165 -6.030 0.986 1.00 95.44 97 ALA A N 1
ATOM 742 C CA . ALA A 1 97 ? -8.246 -6.780 1.601 1.00 95.44 97 ALA A CA 1
ATOM 743 C C . ALA A 1 97 ? -8.266 -6.536 3.109 1.00 95.44 97 ALA A C 1
ATOM 745 O O . ALA A 1 97 ? -7.232 -6.280 3.733 1.00 95.44 97 ALA A O 1
ATOM 746 N N . THR A 1 98 ? -9.454 -6.637 3.697 1.00 94.31 98 THR A N 1
ATOM 747 C CA . THR A 1 98 ? -9.633 -6.596 5.147 1.00 94.31 98 THR A CA 1
ATOM 748 C C . THR A 1 98 ? -9.849 -8.017 5.655 1.00 94.31 98 THR A C 1
ATOM 750 O O . THR A 1 98 ? -10.824 -8.667 5.285 1.00 94.31 98 THR A O 1
ATOM 753 N N . GLU A 1 99 ? -8.965 -8.497 6.525 1.00 90.81 99 GLU A N 1
ATOM 754 C CA . GLU A 1 99 ? -9.014 -9.852 7.081 1.00 90.81 99 GLU A CA 1
ATOM 755 C C . GLU A 1 99 ? -8.787 -9.812 8.593 1.00 90.81 99 GLU A C 1
ATOM 757 O O . GLU A 1 99 ? -7.797 -9.261 9.074 1.00 90.81 99 GLU A O 1
ATOM 762 N N . GLY A 1 100 ? -9.710 -10.387 9.372 1.00 89.81 100 GLY A N 1
ATOM 763 C CA . GLY A 1 100 ? -9.545 -10.530 10.825 1.00 89.81 100 GLY A CA 1
ATOM 764 C C . GLY A 1 100 ? -9.292 -9.215 11.575 1.00 89.81 100 GLY A C 1
ATOM 765 O O . GLY A 1 100 ? -8.515 -9.197 12.526 1.00 89.81 100 GLY A O 1
ATOM 766 N N . GLY A 1 101 ? -9.895 -8.108 11.125 1.00 92.06 101 GLY A N 1
ATOM 767 C CA . GLY A 1 101 ? -9.697 -6.783 11.724 1.00 92.06 101 GLY A CA 1
ATOM 768 C C . GLY A 1 101 ? -8.411 -6.067 11.291 1.00 92.06 101 GLY A C 1
ATOM 769 O O . GLY A 1 101 ? -8.086 -5.021 11.846 1.00 92.06 101 GLY A O 1
ATOM 770 N N . ARG A 1 102 ? -7.680 -6.611 10.313 1.00 95.44 102 ARG A N 1
ATOM 771 C CA . ARG A 1 102 ? -6.458 -6.034 9.744 1.00 95.44 102 ARG A CA 1
ATOM 772 C C . ARG A 1 102 ? -6.652 -5.689 8.283 1.00 95.44 102 ARG A C 1
ATOM 774 O O . ARG A 1 102 ? -7.502 -6.269 7.612 1.00 95.44 102 ARG A O 1
ATOM 781 N N . THR A 1 103 ? -5.812 -4.795 7.785 1.00 97.00 103 THR A N 1
ATOM 782 C CA . THR A 1 103 ? -5.769 -4.453 6.363 1.00 97.00 103 THR A CA 1
ATOM 783 C C . THR A 1 103 ? -4.489 -4.997 5.764 1.00 97.00 103 THR A C 1
ATOM 785 O O . THR A 1 103 ? -3.396 -4.633 6.195 1.00 97.00 103 THR A O 1
ATOM 788 N N . VAL A 1 104 ? -4.619 -5.868 4.772 1.00 97.56 104 VAL A N 1
ATOM 789 C CA . VAL A 1 104 ? -3.501 -6.452 4.035 1.00 97.56 104 VAL A CA 1
ATOM 790 C C . VAL A 1 104 ? -3.466 -5.804 2.663 1.00 97.56 104 VAL A C 1
ATOM 792 O O . VAL A 1 104 ? -4.457 -5.835 1.945 1.00 97.56 104 VAL A O 1
ATOM 795 N N . SER A 1 105 ? -2.338 -5.201 2.307 1.00 97.44 105 SER A N 1
ATOM 796 C CA . SER A 1 105 ? -2.110 -4.584 1.001 1.00 97.44 105 SER A CA 1
ATOM 797 C C . SER A 1 105 ? -0.915 -5.237 0.325 1.00 97.44 105 SER A C 1
ATOM 799 O O . SER A 1 105 ? 0.187 -5.231 0.867 1.00 97.44 105 SER A O 1
ATOM 801 N N . VAL A 1 106 ? -1.128 -5.793 -0.861 1.00 97.81 106 VAL A N 1
ATOM 802 C CA . VAL A 1 106 ? -0.108 -6.457 -1.673 1.00 97.81 106 VAL A CA 1
ATOM 803 C C . VAL A 1 106 ? 0.180 -5.598 -2.892 1.00 97.81 106 VAL A C 1
ATOM 805 O O . VAL A 1 106 ? -0.707 -5.337 -3.699 1.00 97.81 106 VAL A O 1
ATOM 808 N N . ILE A 1 107 ? 1.428 -5.173 -3.040 1.00 97.38 107 ILE A N 1
ATOM 809 C CA . ILE A 1 107 ? 1.893 -4.296 -4.113 1.00 97.38 107 ILE A CA 1
ATOM 810 C C . ILE A 1 107 ? 2.826 -5.095 -5.017 1.00 97.38 107 ILE A C 1
ATOM 812 O O . ILE A 1 107 ? 3.806 -5.681 -4.551 1.00 97.38 107 ILE A O 1
ATOM 816 N N . ALA A 1 108 ? 2.546 -5.100 -6.317 1.00 97.25 108 ALA A N 1
ATOM 817 C CA . ALA A 1 108 ? 3.437 -5.685 -7.307 1.00 97.25 108 ALA A CA 1
ATOM 818 C C . ALA A 1 108 ? 4.584 -4.715 -7.612 1.00 97.25 108 ALA A C 1
ATOM 820 O O . ALA A 1 108 ? 4.354 -3.553 -7.939 1.00 97.25 108 ALA A O 1
ATOM 821 N N . VAL A 1 109 ? 5.822 -5.192 -7.542 1.00 96.81 109 VAL A N 1
ATOM 822 C CA . VAL A 1 109 ? 7.039 -4.423 -7.836 1.00 96.81 109 VAL A CA 1
ATOM 823 C C . VAL A 1 109 ? 8.000 -5.262 -8.684 1.00 96.81 109 VAL A C 1
ATOM 825 O O . VAL A 1 109 ? 7.932 -6.493 -8.661 1.00 96.81 109 VAL A O 1
ATOM 828 N N . PRO A 1 110 ? 8.947 -4.648 -9.417 1.00 95.75 110 PRO A N 1
ATOM 829 C CA . PRO A 1 110 ? 10.019 -5.401 -10.051 1.00 95.75 110 PRO A CA 1
ATOM 830 C C . PRO A 1 110 ? 10.751 -6.292 -9.025 1.00 95.75 110 PRO A C 1
ATOM 832 O O . PRO A 1 110 ? 11.088 -5.818 -7.938 1.00 95.75 110 PRO A O 1
ATOM 835 N N . PRO A 1 111 ? 11.063 -7.565 -9.339 1.00 93.75 111 PRO A N 1
ATOM 836 C CA . PRO A 1 111 ? 11.611 -8.503 -8.352 1.00 93.75 111 PRO A CA 1
ATOM 837 C C . PRO A 1 111 ? 12.908 -8.042 -7.674 1.00 93.75 111 PRO A C 1
ATOM 839 O O . PRO A 1 111 ? 13.145 -8.330 -6.501 1.00 93.75 111 PRO A O 1
ATOM 842 N N . ARG A 1 112 ? 13.743 -7.285 -8.396 1.00 93.31 112 ARG A N 1
ATOM 843 C CA . ARG A 1 112 ? 15.021 -6.753 -7.894 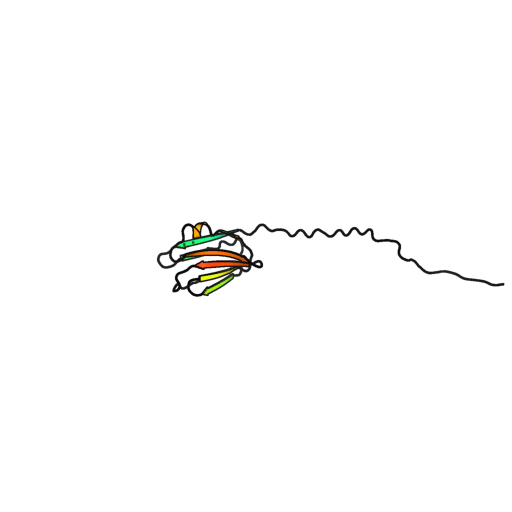1.00 93.31 112 ARG A CA 1
ATOM 844 C C . ARG A 1 112 ? 14.898 -5.400 -7.189 1.00 93.31 112 ARG A C 1
ATOM 846 O O . ARG A 1 112 ? 15.917 -4.832 -6.812 1.00 93.31 112 ARG A O 1
ATOM 853 N N . SER A 1 113 ? 13.687 -4.871 -7.024 1.00 93.25 113 SER A N 1
ATOM 854 C CA . SER A 1 113 ? 13.477 -3.620 -6.302 1.00 93.25 113 SER A CA 1
ATOM 855 C C . SER A 1 113 ? 13.863 -3.768 -4.833 1.00 93.25 113 SER A C 1
ATOM 857 O O . SER A 1 113 ? 13.562 -4.778 -4.191 1.00 93.25 113 SER A O 1
ATOM 859 N N . THR A 1 114 ? 14.490 -2.732 -4.289 1.00 93.44 114 THR A N 1
ATOM 860 C CA . THR A 1 114 ? 14.668 -2.563 -2.844 1.00 93.44 114 THR A CA 1
ATOM 861 C C . THR A 1 114 ? 13.487 -1.767 -2.306 1.00 93.44 114 THR A C 1
ATOM 863 O O . THR A 1 114 ? 13.042 -0.819 -2.950 1.00 93.44 114 THR A O 1
ATOM 866 N N . VAL A 1 115 ? 12.982 -2.137 -1.132 1.00 94.00 115 VAL A N 1
ATOM 867 C CA . VAL A 1 115 ? 11.861 -1.450 -0.479 1.00 94.00 115 VAL A CA 1
ATOM 868 C C . VAL A 1 115 ? 12.354 -0.812 0.807 1.00 94.00 115 VAL A C 1
ATOM 870 O O . VAL A 1 115 ? 13.219 -1.365 1.485 1.00 94.00 115 VAL A O 1
ATOM 873 N N . ARG A 1 116 ? 11.840 0.383 1.092 1.00 93.31 116 ARG A N 1
ATOM 874 C CA . ARG A 1 116 ? 12.101 1.139 2.313 1.00 93.31 116 ARG A CA 1
ATOM 875 C C . ARG A 1 116 ? 10.792 1.748 2.790 1.00 93.31 116 ARG A C 1
ATOM 877 O O . ARG A 1 116 ? 10.019 2.237 1.968 1.00 93.31 116 ARG A O 1
ATOM 884 N N . ASP A 1 117 ? 10.605 1.749 4.093 1.00 90.69 117 ASP A N 1
ATOM 885 C CA . ASP A 1 117 ? 9.476 2.334 4.806 1.00 90.69 117 ASP A CA 1
ATOM 886 C C . ASP A 1 117 ? 9.967 3.354 5.846 1.00 90.69 117 ASP A C 1
ATOM 888 O O . ASP A 1 117 ? 11.166 3.422 6.140 1.00 90.69 117 ASP A O 1
ATOM 892 N N . PHE A 1 118 ? 9.062 4.218 6.308 1.00 83.19 118 PHE A N 1
ATOM 893 C CA . PHE A 1 118 ? 9.322 5.266 7.299 1.00 83.19 118 PHE A CA 1
ATOM 894 C C . PHE A 1 118 ? 8.042 5.661 8.046 1.00 83.19 118 PHE A C 1
ATOM 896 O O . PHE A 1 118 ? 6.937 5.266 7.600 1.00 83.19 118 PHE A O 1
#

Secondary structure (DSSP, 8-state):
------------------------------PPPEEEEEEEEE-SS-EEEEEE-SS---EEEEEETTEEEEEESS-EEEE-HHHHHSPPTT--EEEEEEETTEEEEEEE--TT------